Protein AF-A0A0T9R1Q0-F1 (afdb_monomer)

Sequence (148 aa):
MPENTKGKFGRLKDKLSFARKTSPVDIPIETVEEPALGSPVEPSVSRLSKYKPLLENIVINGLLNIAEDKLNDDIFVESVFSKAYELLPAPVRMVVKREWCLSYLQSRKTPLLVKLQLYRDERSRAEEPAALPDKEHIAQPILPPAIP

Mean predicted aligned error: 18.19 Å

Organism: NCBI:txid2890319

Solvent-accessible surface area (backbone atoms only — not comparable to full-atom values): 10128 Å² total; per-residue (Å²): 138,81,92,85,86,82,87,80,84,79,80,86,81,80,85,84,81,80,82,81,82,84,81,90,81,85,88,83,94,79,88,83,87,78,90,78,77,86,64,93,73,83,69,64,63,68,68,51,56,75,48,48,67,58,53,51,49,48,40,44,62,70,49,68,86,53,56,71,74,56,70,71,33,63,69,54,49,51,52,47,50,55,48,39,59,70,70,42,55,70,76,51,54,76,74,50,53,69,68,59,54,45,54,51,50,62,77,38,42,70,64,49,53,55,52,43,51,56,54,49,54,50,48,55,58,70,66,51,68,87,74,73,84,81,83,73,88,80,80,83,83,80,80,80,87,81,83,134

Foldseek 3Di:
DDDDDDDDPPDDDDDDDPPDDDDDDDDDDDDDDDPPPPDPDPDLVVVCVVCVVVLLVQLLVLCLPPDPVLLPVPVSSLVSLQVSLVPDDPVSCVSDPSVNSSVSCVVCSVVSVVVSVVVNVVVVVVPPDPPDPPDDDDDDPDDDDDDD

Secondary structure (DSSP, 8-state):
-----------------------------------------SSHHHHHHTTHHHHHHHHHHHHTTS-HHHHS-HHHHHHHHHHHHHTS-HHHHTTS-HHHHHHHHHHTHHHHHHHHHHHHHHHHHHSS-------------PPPPP--

pLDDT: mean 73.1, std 20.36, range [34.94, 94.62]

Nearest PDB structures (foldseek):
  2k0n-assembly1_A  TM=3.183E-01  e=3.913E+00  Saccharomyces cerevisiae

Structure (mmCIF, N/CA/C/O backbone):
data_AF-A0A0T9R1Q0-F1
#
_entry.id   AF-A0A0T9R1Q0-F1
#
loop_
_atom_site.group_PDB
_atom_site.id
_atom_site.type_symbol
_atom_site.label_atom_id
_atom_site.label_alt_id
_atom_site.label_comp_id
_atom_site.label_asym_id
_atom_site.label_entity_id
_atom_site.label_seq_id
_atom_site.pdbx_PDB_ins_code
_atom_site.Cartn_x
_atom_site.Cartn_y
_atom_site.Cartn_z
_atom_site.occupancy
_atom_site.B_iso_or_equiv
_atom_site.auth_seq_id
_atom_site.auth_comp_id
_atom_site.auth_asym_id
_atom_site.auth_atom_id
_atom_site.pdbx_PDB_model_num
ATOM 1 N N . MET A 1 1 ? 4.614 -45.138 -31.328 1.00 49.44 1 MET A N 1
ATOM 2 C CA . MET A 1 1 ? 5.963 -44.541 -31.464 1.00 49.44 1 MET A CA 1
ATOM 3 C C . MET A 1 1 ? 6.163 -44.165 -32.929 1.00 49.44 1 MET A C 1
ATOM 5 O O . MET A 1 1 ? 5.798 -45.025 -33.726 1.00 49.44 1 MET A O 1
ATOM 9 N N . PRO A 1 2 ? 6.707 -42.993 -33.334 1.00 54.16 2 PRO A N 1
ATOM 10 C CA . PRO A 1 2 ? 7.192 -41.812 -32.587 1.00 54.16 2 PRO A CA 1
ATOM 11 C C . PRO A 1 2 ? 6.463 -40.489 -32.986 1.00 54.16 2 PRO A C 1
ATOM 13 O O . PRO A 1 2 ? 5.858 -40.389 -34.046 1.00 54.16 2 PRO A O 1
ATOM 16 N N . GLU A 1 3 ? 6.245 -39.539 -32.074 1.00 53.38 3 GLU A N 1
ATOM 17 C CA . GLU A 1 3 ? 7.059 -38.323 -31.842 1.00 53.38 3 GLU A CA 1
ATOM 18 C C . GLU A 1 3 ? 7.369 -37.503 -33.110 1.00 53.38 3 GLU A C 1
ATOM 20 O O . GLU A 1 3 ? 8.267 -37.842 -33.877 1.00 53.38 3 GLU A O 1
ATOM 25 N N . ASN A 1 4 ? 6.669 -36.375 -33.303 1.00 55.38 4 ASN A N 1
ATOM 26 C CA . ASN A 1 4 ? 7.172 -35.295 -34.148 1.00 55.38 4 ASN A CA 1
ATOM 27 C C . ASN A 1 4 ? 7.230 -33.978 -33.367 1.00 55.38 4 ASN A C 1
ATOM 29 O O . ASN A 1 4 ? 6.318 -33.574 -32.649 1.00 55.38 4 ASN A O 1
ATOM 33 N N . THR A 1 5 ? 8.399 -33.371 -33.474 1.00 65.31 5 THR A N 1
ATOM 34 C CA . THR A 1 5 ? 8.883 -32.187 -32.792 1.00 65.31 5 THR A CA 1
ATOM 35 C C . THR A 1 5 ? 8.822 -31.019 -33.770 1.00 65.31 5 THR A C 1
ATOM 37 O O . THR A 1 5 ? 9.347 -31.116 -34.879 1.00 65.31 5 THR A O 1
ATOM 40 N N . LYS A 1 6 ? 8.259 -29.870 -33.374 1.00 54.75 6 LYS A N 1
ATOM 41 C CA . LYS A 1 6 ? 8.755 -28.579 -33.882 1.00 54.75 6 LYS A CA 1
ATOM 42 C C . LYS A 1 6 ? 8.277 -27.399 -33.049 1.00 54.75 6 LYS A C 1
ATOM 44 O O . LYS A 1 6 ? 7.172 -26.888 -33.201 1.00 54.75 6 LYS A O 1
ATOM 49 N N . GLY A 1 7 ? 9.178 -26.952 -32.180 1.00 54.59 7 GLY A N 1
ATOM 50 C CA . GLY A 1 7 ? 9.081 -25.674 -31.500 1.00 54.59 7 GLY A CA 1
ATOM 51 C C . GLY A 1 7 ? 9.047 -24.505 -32.484 1.00 54.59 7 GLY A C 1
ATOM 52 O O . GLY A 1 7 ? 9.669 -24.526 -33.548 1.00 54.59 7 GLY A O 1
ATOM 53 N N . LYS A 1 8 ? 8.333 -23.454 -32.089 1.00 62.84 8 LYS A N 1
ATOM 54 C CA . LYS A 1 8 ? 8.323 -22.167 -32.781 1.00 62.84 8 LYS A CA 1
ATOM 55 C C . LYS A 1 8 ? 8.434 -21.052 -31.744 1.00 62.84 8 LYS A C 1
ATOM 57 O O . LYS A 1 8 ? 7.519 -20.263 -31.546 1.00 62.84 8 LYS A O 1
ATOM 62 N N . PHE A 1 9 ? 9.580 -21.000 -31.064 1.00 60.91 9 PHE A N 1
ATOM 63 C CA . PHE A 1 9 ? 9.990 -19.808 -30.327 1.00 60.91 9 PHE A C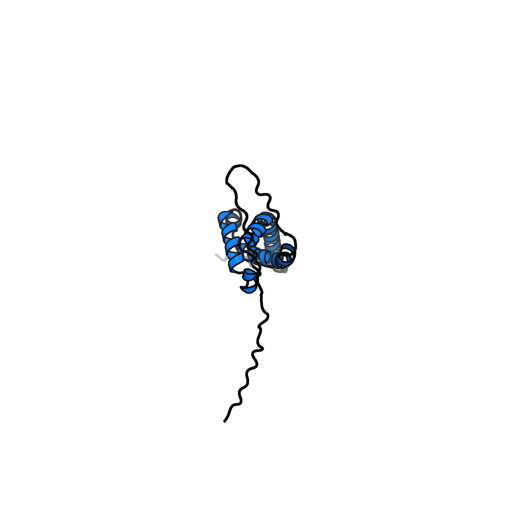A 1
ATOM 64 C C . PHE A 1 9 ? 10.354 -18.727 -31.347 1.00 60.91 9 PHE A C 1
ATOM 66 O O . PHE A 1 9 ? 11.449 -18.698 -31.911 1.00 60.91 9 PHE A O 1
ATOM 73 N N . GLY A 1 10 ? 9.376 -17.870 -31.634 1.00 51.31 10 GLY A N 1
ATOM 74 C CA . GLY A 1 10 ? 9.517 -16.679 -32.458 1.00 51.31 10 GLY A CA 1
ATOM 75 C C . GLY A 1 10 ? 10.444 -15.661 -31.798 1.00 51.31 10 GLY A C 1
ATOM 76 O O . GLY A 1 10 ? 10.001 -14.769 -31.094 1.00 51.31 10 GLY A O 1
ATOM 77 N N . ARG A 1 11 ? 11.746 -15.847 -32.015 1.00 59.16 11 ARG A N 1
ATOM 78 C CA . ARG A 1 11 ? 12.767 -14.842 -32.350 1.00 59.16 11 ARG A CA 1
ATOM 79 C C . ARG A 1 11 ? 12.380 -13.368 -32.081 1.00 59.16 11 ARG A C 1
ATOM 81 O O . ARG A 1 11 ? 12.176 -12.609 -33.023 1.00 59.16 11 ARG A O 1
ATOM 88 N N . LEU A 1 12 ? 12.369 -12.945 -30.816 1.00 62.06 12 LEU A N 1
ATOM 89 C CA . LEU A 1 12 ? 12.325 -11.528 -30.441 1.00 62.06 12 LEU A CA 1
ATOM 90 C C . LEU A 1 12 ? 13.754 -10.972 -30.484 1.00 62.06 12 LEU A C 1
ATOM 92 O O . LEU A 1 12 ? 14.572 -11.251 -29.611 1.00 62.06 12 LEU A O 1
ATOM 96 N N . LYS A 1 13 ? 14.084 -10.235 -31.540 1.00 62.91 13 LYS A N 1
ATOM 97 C CA . LYS A 1 13 ? 15.321 -9.455 -31.609 1.00 62.91 13 LYS A CA 1
ATOM 98 C C . LYS A 1 13 ? 15.070 -8.173 -32.373 1.00 62.91 13 LYS A C 1
ATOM 100 O O . LYS A 1 13 ? 15.446 -8.055 -33.534 1.00 62.91 13 LYS A O 1
ATOM 105 N N . ASP A 1 14 ? 14.469 -7.222 -31.675 1.00 57.94 14 ASP A N 1
ATOM 106 C CA . ASP A 1 14 ? 14.532 -5.831 -32.083 1.00 57.94 14 ASP A CA 1
ATOM 107 C C . ASP A 1 14 ? 15.510 -5.067 -31.197 1.00 57.94 14 ASP A C 1
ATOM 109 O O . ASP A 1 14 ? 15.592 -5.240 -29.980 1.00 57.94 14 ASP A O 1
ATOM 113 N N . LYS A 1 15 ? 16.366 -4.334 -31.897 1.00 61.03 15 LYS A N 1
ATOM 114 C CA . LYS A 1 15 ? 17.676 -3.853 -31.482 1.00 61.03 15 LYS A CA 1
ATOM 115 C C . LYS A 1 15 ? 17.481 -2.565 -30.682 1.00 61.03 15 LYS A C 1
ATOM 117 O O . LYS A 1 15 ? 17.084 -1.553 -31.246 1.00 61.03 15 LYS A O 1
ATOM 122 N N . LEU A 1 16 ? 17.785 -2.579 -29.385 1.00 58.44 16 LEU A N 1
ATOM 123 C CA . LEU A 1 16 ? 17.867 -1.352 -28.587 1.00 58.44 16 LEU A CA 1
ATOM 124 C C . LEU A 1 16 ? 19.244 -0.711 -28.784 1.00 58.44 16 LEU A C 1
ATOM 126 O O . LEU A 1 16 ? 20.240 -1.132 -28.199 1.00 58.44 16 LEU A O 1
ATOM 130 N N . SER A 1 17 ? 19.297 0.310 -29.633 1.00 51.00 17 SER A N 1
ATOM 131 C CA . SER A 1 17 ? 20.472 1.158 -29.821 1.00 51.00 17 SER A CA 1
ATOM 132 C C . SER A 1 17 ? 20.496 2.253 -28.751 1.00 51.00 17 SER A C 1
ATOM 134 O O . SER A 1 17 ? 19.892 3.308 -28.922 1.00 51.00 17 SER A O 1
ATOM 136 N N . PHE A 1 18 ? 21.203 2.023 -27.643 1.00 54.84 18 PHE A N 1
ATOM 137 C CA . PHE A 1 18 ? 21.529 3.087 -26.688 1.00 54.84 18 PHE A CA 1
ATOM 138 C C . PHE A 1 18 ? 22.712 3.903 -27.220 1.00 54.84 18 PHE A C 1
ATOM 140 O O . PHE A 1 18 ? 23.876 3.569 -27.003 1.00 54.84 18 PHE A O 1
ATOM 147 N N . ALA A 1 19 ? 22.408 4.978 -27.945 1.00 52.03 19 ALA A N 1
ATOM 148 C CA . ALA A 1 19 ? 23.395 5.967 -28.356 1.00 52.03 19 ALA A CA 1
ATOM 149 C C . ALA A 1 19 ? 23.849 6.788 -27.134 1.00 52.03 19 ALA A C 1
ATOM 151 O O . ALA A 1 19 ? 23.229 7.783 -26.761 1.00 52.03 19 ALA A O 1
ATOM 152 N N . ARG A 1 20 ? 24.945 6.357 -26.502 1.00 45.94 20 ARG A N 1
ATOM 153 C CA . ARG A 1 20 ? 25.711 7.138 -25.524 1.00 45.94 20 ARG A CA 1
ATOM 154 C C . ARG A 1 20 ? 26.434 8.258 -26.279 1.00 45.94 20 ARG A C 1
ATOM 156 O O . ARG A 1 20 ? 27.458 8.014 -26.908 1.00 45.94 20 ARG A O 1
ATOM 163 N N . LYS A 1 21 ? 25.895 9.478 -26.243 1.00 45.12 21 LYS A N 1
ATOM 164 C CA . LYS A 1 21 ? 26.619 10.676 -26.687 1.00 45.12 21 LYS A CA 1
ATOM 165 C C . LYS A 1 21 ? 27.518 11.146 -25.547 1.00 45.12 21 LYS A C 1
ATOM 167 O O . LYS A 1 21 ? 27.043 11.727 -24.580 1.00 45.12 21 LYS A O 1
ATOM 172 N N . THR A 1 22 ? 28.807 10.855 -25.656 1.00 47.56 22 THR A N 1
ATOM 173 C CA . THR A 1 22 ? 29.868 11.599 -24.973 1.00 47.56 22 THR A CA 1
ATOM 174 C C . THR A 1 22 ? 30.148 12.864 -25.779 1.00 47.56 22 THR A C 1
ATOM 176 O O . THR A 1 22 ? 30.383 12.765 -26.982 1.00 47.56 22 THR A O 1
ATOM 179 N N . SER A 1 23 ? 30.155 14.029 -25.136 1.00 41.75 23 SER A N 1
ATOM 180 C CA . SER A 1 23 ? 30.861 15.209 -25.641 1.00 41.75 23 SER A CA 1
ATOM 181 C C . SER A 1 23 ? 31.779 15.719 -24.529 1.00 41.75 23 SER A C 1
ATOM 183 O O . SER A 1 23 ? 31.324 15.778 -23.386 1.00 41.75 23 SER A O 1
ATOM 185 N N . PRO A 1 24 ? 33.045 16.044 -24.832 1.00 49.84 24 PRO A N 1
ATOM 186 C CA . PRO A 1 24 ? 34.008 16.555 -23.869 1.00 49.84 24 PRO A CA 1
ATOM 187 C C . PRO A 1 24 ? 33.899 18.082 -23.807 1.00 49.84 24 PRO A C 1
ATOM 189 O O . PRO A 1 24 ? 33.916 18.731 -24.850 1.00 49.84 24 PRO A O 1
ATOM 192 N N . VAL A 1 25 ? 33.803 18.661 -22.613 1.00 38.97 25 VAL A N 1
ATOM 193 C CA . VAL A 1 25 ? 34.137 20.073 -22.387 1.00 38.97 25 VAL A CA 1
ATOM 194 C C . VAL A 1 25 ? 34.853 20.167 -21.041 1.00 38.97 25 VAL A C 1
ATOM 196 O O . VAL A 1 25 ? 34.403 19.607 -20.044 1.00 38.97 25 VAL A O 1
ATOM 199 N N . ASP A 1 26 ? 36.017 20.795 -21.111 1.00 42.16 26 ASP A N 1
ATOM 200 C CA . ASP A 1 26 ? 36.990 21.106 -20.068 1.00 42.16 26 ASP A CA 1
ATOM 201 C C . ASP A 1 26 ? 36.503 22.258 -19.148 1.00 42.16 26 ASP A C 1
ATOM 203 O O . ASP A 1 26 ? 35.517 22.916 -19.472 1.00 42.16 26 ASP A O 1
ATOM 207 N N . ILE A 1 27 ? 37.272 22.536 -18.082 1.00 44.09 27 ILE A N 1
ATOM 208 C CA . ILE A 1 27 ? 37.321 23.721 -17.179 1.00 44.09 27 ILE A CA 1
ATOM 209 C C . ILE A 1 27 ? 36.342 23.829 -15.963 1.00 44.09 27 ILE A C 1
ATOM 211 O O . ILE A 1 27 ? 35.290 23.197 -15.958 1.00 44.09 27 ILE A O 1
ATOM 215 N N . PRO A 1 28 ? 36.731 24.510 -14.848 1.00 43.09 28 PRO A N 1
ATOM 216 C CA . PRO A 1 28 ? 37.072 23.893 -13.562 1.00 43.09 28 PRO A CA 1
ATOM 217 C C . PRO A 1 28 ? 36.135 24.283 -12.391 1.00 43.09 28 PRO A C 1
ATOM 219 O O . PRO A 1 28 ? 3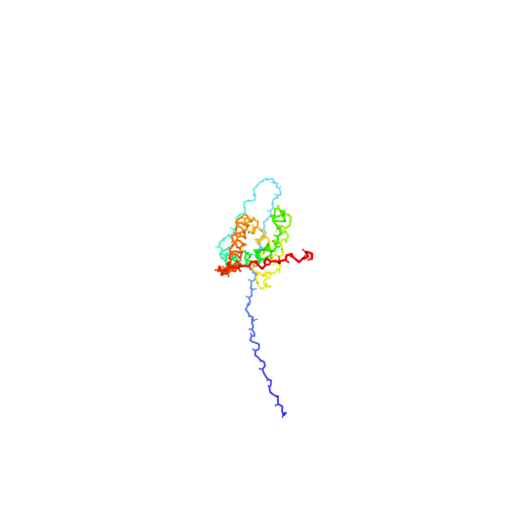5.244 25.115 -12.507 1.00 43.09 28 PRO A O 1
ATOM 222 N N . ILE A 1 29 ? 36.386 23.646 -11.246 1.00 46.19 29 ILE A N 1
ATOM 223 C CA . ILE A 1 29 ? 35.727 23.775 -9.936 1.00 46.19 29 ILE A CA 1
ATOM 224 C C . ILE A 1 29 ? 35.691 25.233 -9.437 1.00 46.19 29 ILE A C 1
ATOM 226 O O . ILE A 1 29 ? 36.758 25.795 -9.232 1.00 46.19 29 ILE A O 1
ATOM 230 N N . GLU A 1 30 ? 34.503 25.784 -9.150 1.00 40.56 30 GLU A N 1
ATOM 231 C CA . GLU A 1 30 ? 34.157 26.418 -7.858 1.00 40.56 30 GLU A CA 1
ATOM 232 C C . GLU A 1 30 ? 32.704 26.951 -7.823 1.00 40.56 30 GLU A C 1
ATOM 234 O O . GLU A 1 30 ? 32.278 27.699 -8.696 1.00 40.56 30 GLU A O 1
ATOM 239 N N . THR A 1 31 ? 32.008 26.619 -6.727 1.00 34.94 31 THR A N 1
ATOM 240 C CA . THR A 1 31 ? 31.091 27.517 -5.994 1.00 34.94 31 THR A CA 1
ATOM 241 C C . THR A 1 31 ? 29.617 27.648 -6.443 1.00 34.94 31 THR A C 1
ATOM 243 O O . THR A 1 31 ? 29.283 28.289 -7.430 1.00 34.94 31 THR A O 1
ATOM 246 N N . VAL A 1 32 ? 28.755 27.144 -5.539 1.00 40.44 32 VAL A N 1
ATOM 247 C CA . VAL A 1 32 ? 27.431 27.661 -5.112 1.00 40.44 32 VAL A CA 1
ATOM 248 C C . VAL A 1 32 ? 26.149 27.287 -5.885 1.00 40.44 32 VAL A C 1
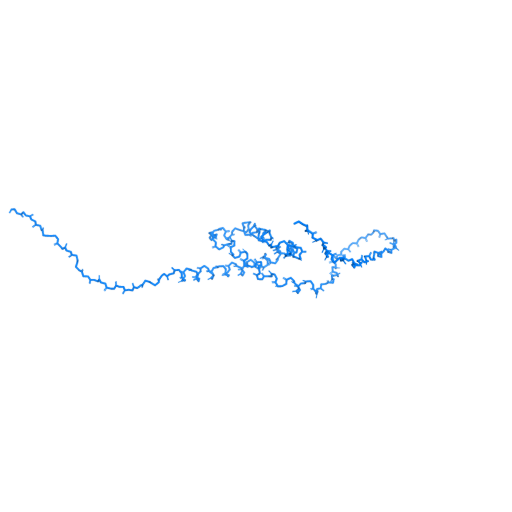ATOM 250 O O . VAL A 1 32 ? 25.928 27.662 -7.026 1.00 40.44 32 VAL A O 1
ATOM 253 N N . GLU A 1 33 ? 25.294 26.615 -5.100 1.00 47.28 33 GLU A N 1
ATOM 254 C CA . GLU A 1 33 ? 23.824 26.614 -5.024 1.00 47.28 33 GLU A CA 1
ATOM 255 C C . GLU A 1 33 ? 22.935 26.106 -6.173 1.00 47.28 33 GLU A C 1
ATOM 257 O O . GLU A 1 33 ? 23.141 26.332 -7.356 1.00 47.28 33 GLU A O 1
ATOM 262 N N . GLU A 1 34 ? 21.857 25.466 -5.698 1.00 42.44 34 GLU A N 1
ATOM 263 C CA . GLU A 1 34 ? 20.613 25.085 -6.370 1.00 42.44 34 GLU A CA 1
ATOM 264 C C . GLU A 1 34 ? 20.610 23.769 -7.179 1.00 42.44 34 GLU A C 1
ATOM 266 O O . GLU A 1 34 ? 21.051 23.714 -8.328 1.00 42.44 34 GLU A O 1
ATOM 271 N N . PRO A 1 35 ? 20.006 22.677 -6.657 1.00 40.69 35 PRO A N 1
ATOM 272 C CA . PRO A 1 35 ? 19.602 21.565 -7.500 1.00 40.69 35 PRO A CA 1
ATOM 273 C C . PRO A 1 35 ? 18.304 21.943 -8.226 1.00 40.69 35 PRO A C 1
ATOM 275 O O . PRO A 1 35 ? 17.217 21.473 -7.881 1.00 40.69 35 PRO A O 1
ATOM 278 N N . ALA A 1 36 ? 18.413 22.770 -9.265 1.00 44.75 36 ALA A N 1
ATOM 279 C CA . ALA A 1 36 ? 17.371 22.909 -10.271 1.00 44.75 36 ALA A CA 1
ATOM 280 C C . ALA A 1 36 ? 17.286 21.595 -11.065 1.00 44.75 36 ALA A C 1
ATOM 282 O O . ALA A 1 36 ? 17.894 21.413 -12.122 1.00 44.75 36 ALA A O 1
ATOM 283 N N . LEU A 1 37 ? 16.539 20.633 -10.519 1.00 44.50 37 LEU A N 1
ATOM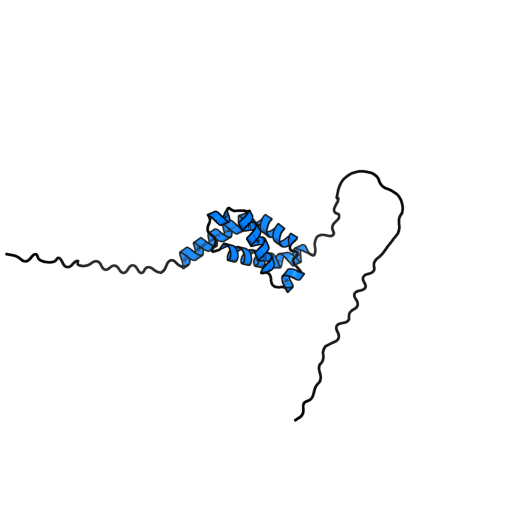 284 C CA . LEU A 1 37 ? 16.143 19.406 -11.199 1.00 44.50 37 LEU A CA 1
ATOM 285 C C . LEU A 1 37 ? 15.169 19.745 -12.334 1.00 44.50 37 LEU A C 1
ATOM 287 O O . LEU A 1 37 ? 13.955 19.573 -12.221 1.00 44.50 37 LEU A O 1
ATOM 291 N N . GLY A 1 38 ? 15.723 20.167 -13.469 1.00 43.25 38 GLY A N 1
ATOM 292 C CA . GLY A 1 38 ? 15.086 20.028 -14.771 1.00 43.25 38 GLY A CA 1
ATOM 293 C C . GLY A 1 38 ? 14.893 18.542 -15.065 1.00 43.25 38 GLY A C 1
ATOM 294 O O . GLY A 1 38 ? 15.745 17.891 -15.664 1.00 43.25 38 GLY A O 1
ATOM 295 N N . SER A 1 39 ? 13.790 17.979 -14.582 1.00 47.81 39 SER A N 1
ATOM 296 C CA . SER A 1 39 ? 13.402 16.600 -14.853 1.00 47.81 39 SER A CA 1
ATOM 297 C C . SER A 1 39 ? 12.351 16.580 -15.967 1.00 47.81 39 SER A C 1
ATOM 299 O O . SER A 1 39 ? 11.407 17.369 -15.933 1.00 47.81 39 SER A O 1
ATOM 301 N N . PRO A 1 40 ? 12.466 15.688 -16.968 1.00 44.78 40 PRO A N 1
ATOM 302 C CA . PRO A 1 40 ? 11.369 15.412 -17.882 1.00 44.78 40 PRO A CA 1
ATOM 303 C C . PRO A 1 40 ? 10.336 14.577 -17.111 1.00 44.78 40 PRO A C 1
ATOM 305 O O . PRO A 1 40 ? 10.347 13.345 -17.147 1.00 44.78 40 PRO A O 1
ATOM 308 N N . VAL A 1 41 ? 9.500 15.244 -16.319 1.00 53.97 41 VAL A N 1
ATOM 309 C CA . VAL A 1 41 ? 8.354 14.621 -15.644 1.00 53.97 41 VAL A CA 1
ATOM 310 C C . VAL A 1 41 ? 7.225 14.448 -16.680 1.00 53.97 41 VAL A C 1
ATOM 312 O O . VAL A 1 41 ? 7.295 14.986 -17.779 1.00 53.97 41 VAL A O 1
ATOM 315 N N . GLU A 1 42 ? 6.174 13.703 -16.350 1.00 53.41 42 GLU A N 1
ATOM 316 C CA . GLU A 1 42 ? 4.882 13.715 -17.068 1.00 53.41 42 GLU A CA 1
ATOM 317 C C . GLU A 1 42 ? 4.574 12.693 -18.193 1.00 53.41 42 GLU A C 1
ATOM 319 O O . GLU A 1 42 ? 3.606 12.888 -18.922 1.00 53.41 42 GLU A O 1
ATOM 324 N N . PRO A 1 43 ? 5.249 11.531 -18.323 1.00 51.78 43 PRO A N 1
ATOM 325 C CA . PRO A 1 43 ? 4.510 10.356 -18.843 1.00 51.78 43 PRO A CA 1
ATOM 326 C C . PRO A 1 43 ? 4.526 9.145 -17.903 1.00 51.78 43 PRO A C 1
ATOM 328 O O . PRO A 1 43 ? 3.683 8.249 -18.008 1.00 51.78 43 PRO A O 1
ATOM 331 N N . SER A 1 44 ? 5.461 9.111 -16.953 1.00 56.72 44 SER A N 1
ATOM 332 C CA . SER A 1 44 ? 5.642 7.985 -16.029 1.00 56.72 44 SER A CA 1
ATOM 333 C C . SER A 1 44 ? 4.618 8.001 -14.889 1.00 56.72 44 SER A C 1
ATOM 335 O O . SER A 1 44 ? 4.082 6.954 -14.532 1.00 56.72 44 SER A O 1
ATOM 337 N N . VAL A 1 45 ? 4.272 9.182 -14.365 1.00 57.78 45 VAL A N 1
ATOM 338 C CA . VAL A 1 45 ? 3.335 9.345 -13.234 1.00 57.78 45 VAL A CA 1
ATOM 339 C C . VAL A 1 45 ? 1.919 8.879 -13.596 1.00 57.78 45 VAL A C 1
ATOM 341 O O . VAL A 1 45 ? 1.240 8.226 -12.796 1.00 57.78 45 VAL A O 1
ATOM 344 N N . SER A 1 46 ? 1.493 9.126 -14.839 1.00 67.56 46 SER A N 1
ATOM 345 C CA . SER A 1 46 ? 0.190 8.679 -15.340 1.00 67.56 46 SER A CA 1
ATOM 346 C C . SER A 1 46 ? 0.091 7.146 -15.374 1.00 67.56 46 SER A C 1
ATOM 348 O O . SER A 1 46 ? -0.877 6.564 -14.882 1.00 67.56 46 SER A O 1
ATOM 350 N N . ARG A 1 47 ? 1.157 6.453 -15.809 1.00 79.00 47 ARG A N 1
ATOM 351 C CA . ARG A 1 47 ? 1.200 4.977 -15.824 1.00 79.00 47 ARG A CA 1
ATOM 352 C C . ARG A 1 47 ? 1.186 4.357 -14.432 1.00 79.00 47 ARG A C 1
ATOM 354 O O . ARG A 1 47 ? 0.708 3.234 -14.293 1.00 79.00 47 ARG A O 1
ATOM 361 N N . LEU A 1 48 ? 1.723 5.052 -13.431 1.00 85.06 48 LEU A N 1
ATOM 362 C CA . LEU A 1 48 ? 1.768 4.569 -12.050 1.00 85.06 48 LEU A CA 1
ATOM 363 C C . LEU A 1 48 ? 0.430 4.739 -11.327 1.00 85.06 48 LEU A C 1
ATOM 365 O O . LEU A 1 48 ? 0.118 3.974 -10.415 1.00 85.06 48 LEU A O 1
ATOM 369 N N . SER A 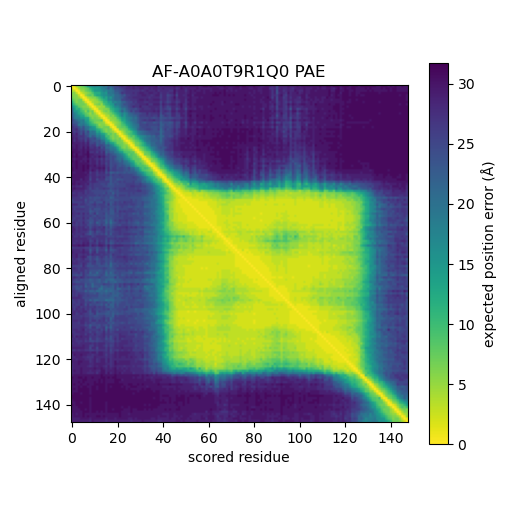1 49 ? -0.401 5.686 -11.769 1.00 86.94 49 SER A N 1
ATOM 370 C CA . SER A 1 49 ? -1.687 5.976 -11.127 1.00 86.94 49 SER A CA 1
ATOM 371 C C . SER A 1 49 ? -2.649 4.785 -11.123 1.00 86.94 49 SER A C 1
ATOM 373 O O . SER A 1 49 ? -3.417 4.639 -10.177 1.00 86.94 49 SER A O 1
ATOM 375 N N . LYS A 1 50 ? -2.541 3.869 -12.094 1.00 90.88 50 LYS A N 1
ATOM 376 C CA . LYS A 1 50 ? -3.335 2.628 -12.129 1.00 90.88 50 LYS A CA 1
ATOM 377 C C . LYS A 1 50 ? -3.008 1.640 -11.000 1.00 90.88 50 LYS A C 1
ATOM 379 O O . LYS A 1 50 ? -3.830 0.788 -10.688 1.00 90.88 50 LYS A O 1
ATOM 384 N N . TYR A 1 51 ? -1.824 1.740 -10.389 1.00 91.12 51 TYR A N 1
ATOM 385 C CA . TYR A 1 51 ? -1.403 0.854 -9.297 1.00 91.12 51 TYR A CA 1
ATOM 386 C C . TYR A 1 51 ? -1.749 1.405 -7.911 1.00 91.12 51 TYR A C 1
ATOM 388 O O . TYR A 1 51 ? -1.697 0.661 -6.937 1.00 91.12 51 TYR A O 1
ATOM 396 N N . LYS A 1 52 ? -2.146 2.679 -7.813 1.00 92.31 52 LYS A N 1
ATOM 397 C CA . LYS A 1 52 ? -2.603 3.303 -6.563 1.00 92.31 52 LYS A CA 1
ATOM 398 C C . LYS A 1 52 ? -3.683 2.486 -5.836 1.00 92.31 52 LYS A C 1
ATOM 400 O O . LYS A 1 52 ? -3.450 2.157 -4.677 1.00 92.31 52 LYS A O 1
ATOM 405 N N . PRO A 1 53 ? -4.808 2.090 -6.472 1.00 93.06 53 PRO A N 1
ATOM 406 C CA . PRO A 1 53 ? -5.842 1.315 -5.782 1.00 93.06 53 PRO A CA 1
ATOM 407 C C . PRO A 1 53 ? -5.337 -0.052 -5.300 1.00 93.06 53 PRO A C 1
ATOM 409 O O . PRO A 1 53 ? -5.743 -0.509 -4.237 1.00 93.06 53 PRO A O 1
ATOM 412 N N . LEU A 1 54 ? -4.420 -0.685 -6.042 1.00 93.88 54 LEU A N 1
ATOM 413 C CA . LEU A 1 54 ? -3.805 -1.952 -5.639 1.00 93.88 54 LEU A CA 1
ATOM 414 C C . LEU A 1 54 ? -2.950 -1.784 -4.375 1.00 93.88 54 LEU A C 1
ATOM 416 O O . LEU A 1 54 ? -3.084 -2.577 -3.447 1.00 93.88 54 LEU A O 1
ATOM 420 N N . LEU A 1 55 ? -2.098 -0.753 -4.332 1.00 93.50 55 LEU A N 1
ATOM 421 C CA . LEU A 1 55 ? -1.286 -0.423 -3.155 1.00 93.50 55 LEU A CA 1
ATOM 422 C C . LEU A 1 55 ? -2.172 -0.166 -1.935 1.00 93.50 55 LEU A C 1
ATOM 424 O O . LEU A 1 55 ? -1.939 -0.742 -0.876 1.00 93.50 55 LEU A O 1
ATOM 428 N N . GLU A 1 56 ? -3.201 0.670 -2.097 1.00 93.50 56 GLU A N 1
ATOM 429 C CA . GLU A 1 56 ? -4.137 0.985 -1.017 1.00 93.50 56 GLU A CA 1
ATOM 430 C C . GLU A 1 56 ? -4.836 -0.277 -0.501 1.00 93.50 56 GLU A C 1
ATOM 432 O O . GLU A 1 56 ? -4.910 -0.473 0.705 1.00 93.50 56 GLU A O 1
ATOM 437 N N . ASN A 1 57 ? -5.290 -1.165 -1.389 1.00 93.81 57 ASN A N 1
ATOM 438 C CA . ASN A 1 57 ? -5.951 -2.410 -0.998 1.00 93.81 57 ASN A CA 1
ATOM 439 C C . ASN A 1 57 ? -5.027 -3.342 -0.198 1.00 93.81 57 ASN A C 1
ATOM 441 O O . ASN A 1 57 ? -5.434 -3.881 0.826 1.00 93.81 57 ASN A O 1
ATOM 445 N N . ILE A 1 58 ? -3.775 -3.518 -0.633 1.00 94.19 58 ILE A N 1
ATOM 446 C CA . ILE A 1 58 ? -2.799 -4.353 0.086 1.00 94.19 58 ILE A CA 1
ATOM 447 C C . ILE A 1 58 ? -2.551 -3.795 1.490 1.00 94.19 58 ILE A C 1
ATOM 449 O O . ILE A 1 58 ? -2.544 -4.551 2.459 1.00 94.19 58 ILE A O 1
ATOM 453 N N . VAL A 1 59 ? -2.382 -2.476 1.606 1.00 94.56 59 VAL A N 1
ATOM 454 C CA . VAL A 1 59 ? -2.156 -1.813 2.894 1.00 94.56 59 VAL A CA 1
ATOM 455 C C . VAL A 1 59 ? -3.378 -1.921 3.801 1.00 94.56 59 VAL A C 1
ATOM 457 O O . VAL A 1 59 ? -3.230 -2.314 4.953 1.00 94.56 59 VAL A O 1
ATOM 460 N N . ILE A 1 60 ? -4.580 -1.628 3.294 1.00 93.56 60 ILE A N 1
ATOM 461 C CA . ILE A 1 60 ? -5.824 -1.736 4.072 1.00 93.56 60 ILE A CA 1
ATOM 462 C C . ILE A 1 60 ? -5.991 -3.162 4.591 1.00 93.56 60 ILE A C 1
ATOM 464 O O . ILE A 1 60 ? -6.233 -3.338 5.777 1.00 93.56 60 ILE A O 1
ATOM 468 N N . ASN A 1 61 ? -5.778 -4.177 3.750 1.00 92.50 61 ASN A N 1
ATOM 469 C CA . ASN A 1 61 ? -5.880 -5.578 4.161 1.00 92.50 61 ASN A CA 1
ATOM 470 C C . ASN A 1 61 ? -4.824 -5.962 5.206 1.00 92.50 61 ASN A C 1
ATOM 472 O O . ASN A 1 61 ? -5.134 -6.690 6.146 1.00 92.50 61 ASN A O 1
ATOM 476 N N . GLY A 1 62 ? -3.594 -5.456 5.072 1.00 91.19 62 GLY A N 1
ATOM 477 C CA . GLY A 1 62 ? -2.529 -5.675 6.053 1.00 91.19 62 GLY A CA 1
ATOM 478 C C . GLY A 1 62 ? -2.803 -5.007 7.403 1.00 91.19 62 GLY A C 1
ATOM 479 O O . GLY A 1 62 ? -2.424 -5.542 8.440 1.00 91.19 62 GLY A O 1
ATOM 480 N N . LEU A 1 63 ? -3.493 -3.866 7.396 1.00 92.56 63 LEU A N 1
ATOM 481 C CA . LEU A 1 63 ? -3.851 -3.119 8.600 1.00 92.56 63 LEU A CA 1
ATOM 482 C C . LEU A 1 63 ? -5.216 -3.529 9.180 1.00 92.56 63 LEU A C 1
ATOM 484 O O . LEU A 1 63 ? -5.497 -3.237 10.340 1.00 92.56 63 LEU A O 1
ATOM 488 N N . LEU A 1 64 ? -6.060 -4.232 8.420 1.00 90.94 64 LEU A N 1
ATOM 489 C CA . LEU A 1 64 ? -7.454 -4.513 8.776 1.00 90.94 64 LEU A CA 1
ATOM 490 C C . LEU A 1 64 ? -7.589 -5.192 10.141 1.00 90.94 64 LEU A C 1
ATOM 492 O O . LEU A 1 64 ? -8.470 -4.823 10.913 1.00 90.94 64 LEU A O 1
ATOM 496 N N . ASN A 1 65 ? -6.679 -6.113 10.463 1.00 89.38 65 ASN A N 1
ATOM 497 C CA . ASN A 1 65 ? -6.699 -6.910 11.693 1.00 89.38 65 ASN A CA 1
ATOM 498 C C . ASN A 1 65 ? -5.788 -6.370 12.812 1.00 89.38 65 ASN A C 1
ATOM 500 O O . ASN A 1 65 ? -5.563 -7.050 13.810 1.00 89.38 65 ASN A O 1
ATOM 504 N N . ILE A 1 66 ? -5.222 -5.177 12.632 1.00 92.25 66 ILE A N 1
ATOM 505 C CA . ILE A 1 66 ? -4.261 -4.576 13.560 1.00 92.25 66 ILE A CA 1
ATOM 506 C C . ILE A 1 66 ? -4.983 -3.783 14.653 1.00 92.25 66 ILE A C 1
ATOM 508 O O . ILE A 1 66 ? -5.878 -2.996 14.366 1.00 92.25 66 ILE A O 1
ATOM 512 N N . ALA A 1 67 ? -4.587 -3.934 15.914 1.00 86.81 67 ALA A N 1
ATOM 513 C CA . ALA A 1 67 ? -5.165 -3.138 16.999 1.00 86.81 67 ALA A CA 1
ATOM 514 C C . ALA A 1 67 ? -4.934 -1.625 16.795 1.00 86.81 67 ALA A C 1
ATOM 516 O O . ALA A 1 67 ? -3.922 -1.213 16.232 1.00 86.81 67 ALA A O 1
ATOM 517 N N . GLU A 1 68 ? -5.851 -0.790 17.281 1.00 87.25 68 GLU A N 1
ATOM 518 C CA . GLU A 1 68 ? -5.800 0.667 17.087 1.00 87.25 68 GLU A CA 1
ATOM 519 C C . GLU A 1 68 ? -4.555 1.329 17.710 1.00 87.25 68 GLU A C 1
ATOM 521 O O . GLU A 1 68 ? -3.986 2.245 17.118 1.00 87.25 68 GLU A O 1
ATOM 526 N N . ASP A 1 69 ? -4.051 0.801 18.831 1.00 89.00 69 ASP A N 1
ATOM 527 C CA . ASP A 1 69 ? -2.764 1.204 19.428 1.00 89.00 69 ASP A CA 1
ATOM 528 C C . ASP A 1 69 ? -1.608 1.105 18.418 1.00 89.00 69 ASP A C 1
ATOM 530 O O . ASP A 1 69 ? -0.865 2.059 18.197 1.00 89.00 69 ASP A O 1
ATOM 534 N N . LYS A 1 70 ? -1.520 -0.024 17.707 1.00 90.38 70 LYS A N 1
ATOM 535 C CA . LYS A 1 70 ? -0.474 -0.276 16.704 1.00 90.38 70 LYS A CA 1
ATOM 536 C C . LYS A 1 70 ? -0.660 0.530 15.429 1.00 90.38 70 LYS A C 1
ATOM 538 O O . LYS A 1 70 ? 0.288 0.707 14.675 1.00 90.38 70 LYS A O 1
ATOM 543 N N . LEU A 1 71 ? -1.867 1.027 15.189 1.00 89.38 71 LEU A N 1
ATOM 544 C CA . LEU A 1 71 ? -2.163 1.893 14.057 1.00 89.38 71 LEU A CA 1
ATOM 545 C C . LEU A 1 71 ? -1.667 3.334 14.282 1.00 89.38 71 LEU A C 1
ATOM 547 O O . LEU A 1 71 ? -1.458 4.058 13.310 1.00 89.38 71 LEU A O 1
ATOM 551 N N . ASN A 1 72 ? -1.455 3.726 15.544 1.00 88.88 72 ASN A N 1
ATOM 552 C CA . ASN A 1 72 ? -0.829 4.995 15.927 1.00 88.88 72 ASN A CA 1
ATOM 553 C C . ASN A 1 72 ? 0.707 4.927 15.957 1.00 88.88 72 ASN A C 1
ATOM 555 O O . ASN A 1 72 ? 1.361 5.965 16.005 1.00 88.88 72 ASN A O 1
ATOM 559 N N . ASP A 1 73 ? 1.288 3.728 15.907 1.00 93.69 73 ASP A N 1
ATOM 560 C CA . ASP A 1 73 ? 2.734 3.531 15.840 1.00 93.69 73 ASP A CA 1
ATOM 561 C C . ASP A 1 73 ? 3.229 3.729 14.398 1.00 93.69 73 ASP A C 1
ATOM 563 O O . ASP A 1 73 ? 3.066 2.866 13.529 1.00 93.69 73 ASP A O 1
ATOM 567 N N . ASP A 1 74 ? 3.844 4.883 14.135 1.00 90.19 74 ASP A N 1
ATOM 568 C CA . ASP A 1 74 ? 4.370 5.230 12.814 1.00 90.19 74 ASP A CA 1
ATOM 569 C C . ASP A 1 74 ? 5.412 4.222 12.306 1.00 90.19 74 ASP A C 1
ATOM 571 O O . ASP A 1 74 ? 5.417 3.906 11.116 1.00 90.19 74 ASP A O 1
ATOM 575 N N . ILE A 1 75 ? 6.239 3.648 13.188 1.00 92.81 75 ILE A N 1
ATOM 576 C CA . ILE A 1 75 ? 7.258 2.660 12.802 1.00 92.81 75 ILE A CA 1
ATOM 577 C C . ILE A 1 75 ? 6.586 1.376 12.323 1.00 92.81 75 ILE A C 1
ATOM 579 O O . ILE A 1 75 ? 6.973 0.791 11.305 1.00 92.81 75 ILE A O 1
ATOM 583 N N . PHE A 1 76 ? 5.541 0.945 13.031 1.00 93.31 76 PHE A N 1
ATOM 584 C CA . PHE A 1 76 ? 4.749 -0.202 12.615 1.00 93.31 76 PHE A CA 1
ATOM 585 C C . PHE A 1 76 ? 4.075 0.058 11.263 1.00 93.31 76 PHE A C 1
ATOM 587 O O . PHE A 1 76 ? 4.191 -0.760 10.347 1.00 93.31 76 PHE A O 1
ATOM 594 N N . VAL A 1 77 ? 3.421 1.208 11.096 1.00 92.06 77 VAL A N 1
ATOM 595 C CA . VAL A 1 77 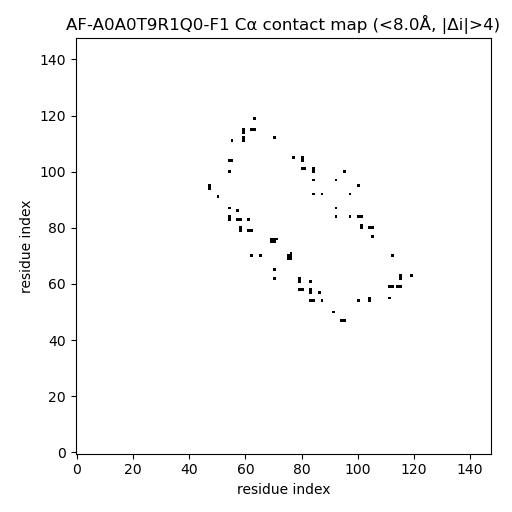? 2.737 1.563 9.845 1.00 92.06 77 VAL A CA 1
ATOM 596 C C . VAL A 1 77 ? 3.720 1.640 8.668 1.00 92.06 77 VAL A C 1
ATOM 598 O O . VAL A 1 77 ? 3.444 1.092 7.597 1.00 92.06 77 VAL A O 1
ATOM 601 N N . GLU A 1 78 ? 4.906 2.221 8.858 1.00 92.88 78 GLU A N 1
ATOM 602 C CA . GLU A 1 78 ? 5.966 2.246 7.843 1.00 92.88 78 GLU A CA 1
ATOM 603 C C . GLU A 1 78 ? 6.483 0.844 7.488 1.00 92.88 78 GLU A C 1
ATOM 605 O O . GLU A 1 78 ? 6.754 0.549 6.315 1.00 92.88 78 GLU A O 1
ATOM 610 N N . SER A 1 79 ? 6.566 -0.058 8.471 1.00 93.69 79 SER A N 1
ATOM 611 C CA . SER A 1 79 ? 6.921 -1.459 8.227 1.00 93.69 79 SER A CA 1
ATOM 612 C C . SER A 1 79 ? 5.878 -2.157 7.345 1.00 93.69 79 SER A C 1
ATOM 614 O O . SER A 1 79 ? 6.235 -2.881 6.410 1.00 93.69 79 SER A O 1
ATOM 616 N N . VAL A 1 80 ? 4.590 -1.862 7.554 1.00 93.94 80 VAL A N 1
ATOM 617 C CA . VAL A 1 80 ? 3.494 -2.381 6.727 1.00 93.94 80 VAL A CA 1
ATOM 618 C C . VAL A 1 80 ? 3.556 -1.802 5.317 1.00 93.94 80 VAL A C 1
ATOM 620 O O . VAL A 1 80 ? 3.357 -2.540 4.356 1.00 93.94 80 VAL A O 1
ATOM 623 N N . PHE A 1 81 ? 3.904 -0.524 5.148 1.00 94.62 81 PHE A N 1
ATOM 624 C CA . PHE A 1 81 ? 4.100 0.068 3.818 1.00 94.62 81 PHE A CA 1
ATOM 625 C C . PHE A 1 81 ? 5.266 -0.577 3.067 1.00 94.62 81 PHE A C 1
ATOM 627 O O . PHE A 1 81 ? 5.154 -0.875 1.874 1.00 94.62 81 PHE A O 1
ATOM 634 N N . SER A 1 82 ? 6.365 -0.862 3.769 1.00 94.38 82 SER A N 1
ATOM 635 C CA . SER A 1 82 ? 7.484 -1.626 3.211 1.00 94.38 82 SER A CA 1
ATOM 636 C C . SER A 1 82 ? 7.052 -3.027 2.797 1.00 94.38 82 SER A C 1
ATOM 638 O O . SER A 1 82 ? 7.358 -3.460 1.683 1.00 94.38 82 SER A O 1
ATOM 640 N N . LYS A 1 83 ? 6.268 -3.707 3.639 1.00 94.50 83 LYS A N 1
ATOM 641 C CA . LYS A 1 83 ? 5.776 -5.047 3.330 1.00 94.50 83 LYS A CA 1
ATOM 642 C C . LYS A 1 83 ? 4.776 -5.054 2.180 1.00 94.50 83 LYS A C 1
ATOM 644 O O . LYS A 1 83 ? 4.807 -5.958 1.349 1.00 94.50 83 LYS A O 1
ATOM 649 N N . ALA A 1 84 ? 3.938 -4.028 2.077 1.00 93.62 84 ALA A N 1
ATOM 650 C CA . ALA A 1 84 ? 2.983 -3.882 0.990 1.00 93.62 84 ALA A CA 1
ATOM 651 C C . ALA A 1 84 ? 3.683 -3.835 -0.373 1.00 93.62 84 ALA A C 1
ATOM 653 O O . ALA A 1 84 ? 3.208 -4.465 -1.315 1.00 93.62 84 ALA A O 1
ATOM 654 N N . TYR A 1 85 ? 4.846 -3.176 -0.467 1.00 93.94 85 TYR A N 1
ATOM 655 C CA . TYR A 1 85 ? 5.668 -3.215 -1.676 1.00 93.94 85 TYR A CA 1
ATOM 656 C C . TYR A 1 85 ? 6.151 -4.635 -2.002 1.00 93.94 85 TYR A C 1
ATOM 658 O O . TYR A 1 85 ? 6.090 -5.050 -3.157 1.00 93.94 85 TYR A O 1
ATOM 666 N N . GLU A 1 86 ? 6.603 -5.404 -1.009 1.00 94.00 86 GLU A N 1
ATOM 667 C CA . GLU A 1 86 ? 7.052 -6.790 -1.212 1.00 94.00 86 GLU A CA 1
ATOM 668 C C . GLU A 1 86 ? 5.933 -7.720 -1.694 1.00 94.00 86 GLU A C 1
ATOM 670 O O . GLU A 1 86 ? 6.186 -8.619 -2.499 1.00 94.00 86 GLU A O 1
ATOM 675 N N . LEU A 1 87 ? 4.703 -7.484 -1.230 1.00 94.44 87 LEU A N 1
ATOM 676 C CA . LEU A 1 87 ? 3.508 -8.237 -1.617 1.00 94.44 87 LEU A CA 1
ATOM 677 C C . LEU A 1 87 ? 3.015 -7.906 -3.032 1.00 94.44 87 LEU A C 1
ATOM 679 O O . LEU A 1 87 ? 2.160 -8.615 -3.564 1.00 94.44 87 LEU A O 1
ATOM 683 N N . LEU A 1 88 ? 3.547 -6.859 -3.670 1.00 92.94 88 LEU A N 1
ATOM 684 C CA . LEU A 1 88 ? 3.191 -6.552 -5.049 1.00 92.94 88 LEU A CA 1
ATOM 685 C C . LEU A 1 88 ? 3.646 -7.679 -5.992 1.00 92.94 88 LEU A C 1
ATOM 687 O O . LEU A 1 88 ? 4.782 -8.173 -5.883 1.00 92.94 88 LEU A O 1
ATOM 691 N N . PRO A 1 89 ? 2.814 -8.030 -6.994 1.00 93.12 89 PRO A N 1
ATOM 692 C CA . PRO A 1 89 ? 3.203 -8.967 -8.036 1.00 93.12 89 PRO A CA 1
ATOM 693 C C . PRO A 1 89 ? 4.530 -8.553 -8.676 1.00 93.12 89 PRO A C 1
ATOM 695 O O . PRO A 1 89 ? 4.758 -7.367 -8.931 1.00 93.12 89 PRO A O 1
ATOM 698 N N . ALA A 1 90 ? 5.394 -9.525 -8.981 1.00 92.88 90 ALA A N 1
ATOM 699 C CA . ALA A 1 90 ? 6.714 -9.258 -9.556 1.00 92.88 90 ALA A CA 1
ATOM 700 C C . ALA A 1 90 ? 6.679 -8.309 -10.779 1.00 92.88 90 ALA A C 1
ATOM 702 O O . ALA A 1 90 ? 7.475 -7.370 -10.800 1.00 92.88 90 ALA A O 1
ATOM 703 N N . PRO A 1 91 ? 5.724 -8.428 -11.730 1.00 90.50 91 PRO A N 1
ATOM 704 C CA . PRO A 1 91 ? 5.629 -7.487 -12.850 1.00 90.50 91 PRO A CA 1
ATOM 705 C C . PRO A 1 91 ? 5.360 -6.041 -12.418 1.00 90.50 91 PRO A C 1
ATOM 707 O O . PRO A 1 91 ? 5.839 -5.104 -13.050 1.00 90.50 91 PRO A O 1
ATOM 710 N N . VAL A 1 92 ? 4.609 -5.841 -11.331 1.00 91.62 92 VAL A N 1
ATOM 711 C CA . VAL A 1 92 ? 4.313 -4.505 -10.798 1.00 91.62 92 VAL A CA 1
ATOM 712 C C . VAL A 1 92 ? 5.564 -3.906 -10.165 1.00 91.62 92 VAL A C 1
ATOM 714 O O . VAL A 1 92 ? 5.869 -2.751 -10.443 1.00 91.62 92 VAL A O 1
ATOM 717 N N . ARG A 1 93 ? 6.341 -4.689 -9.407 1.00 92.25 93 ARG A N 1
ATOM 718 C CA . ARG A 1 93 ? 7.621 -4.242 -8.821 1.00 92.25 93 ARG A CA 1
ATOM 719 C C . ARG A 1 93 ? 8.683 -3.873 -9.859 1.00 92.25 93 ARG A C 1
ATOM 721 O O . ARG A 1 93 ? 9.572 -3.086 -9.567 1.00 92.25 93 ARG A O 1
ATOM 728 N N . MET A 1 94 ? 8.590 -4.399 -11.079 1.00 89.19 94 MET A N 1
ATOM 729 C CA . MET A 1 94 ? 9.469 -3.974 -12.177 1.00 89.19 94 MET A CA 1
ATOM 730 C C . MET A 1 94 ? 9.129 -2.575 -12.712 1.00 89.19 94 MET A C 1
ATOM 732 O O . MET A 1 94 ? 9.976 -1.930 -13.323 1.00 89.19 94 MET A O 1
ATOM 736 N N . VAL A 1 95 ? 7.893 -2.110 -12.510 1.00 90.06 95 VAL A N 1
ATOM 737 C CA . VAL A 1 95 ? 7.396 -0.825 -13.030 1.00 90.06 95 VAL A CA 1
ATOM 738 C C . VAL A 1 95 ? 7.324 0.235 -11.932 1.00 90.06 95 VAL A C 1
ATOM 740 O O . VAL A 1 95 ? 7.635 1.401 -12.171 1.00 90.06 95 VAL A O 1
ATOM 743 N N . VAL A 1 96 ? 6.893 -0.158 -10.736 1.00 89.88 96 VAL A N 1
ATOM 744 C CA . VAL A 1 96 ? 6.737 0.708 -9.570 1.00 89.88 96 VAL A CA 1
ATOM 745 C C . VAL A 1 96 ? 8.017 0.649 -8.752 1.00 89.88 96 VAL A C 1
ATOM 747 O O . VAL A 1 96 ? 8.355 -0.398 -8.212 1.00 89.88 96 VAL A O 1
ATOM 750 N N . LYS A 1 97 ? 8.719 1.777 -8.638 1.00 91.62 97 LYS A N 1
ATOM 751 C CA . LYS A 1 97 ? 9.895 1.883 -7.767 1.00 91.62 97 LYS A CA 1
ATOM 752 C C . LYS A 1 97 ? 9.489 1.843 -6.295 1.00 91.62 97 LYS A C 1
ATOM 754 O O . LYS A 1 97 ? 8.429 2.364 -5.931 1.00 91.62 97 LYS A O 1
ATOM 759 N N . ARG A 1 98 ? 10.355 1.280 -5.449 1.00 92.56 98 ARG A N 1
ATOM 760 C CA . ARG A 1 98 ? 10.123 1.188 -4.001 1.00 92.56 98 ARG A CA 1
ATOM 761 C C . ARG A 1 98 ? 9.944 2.569 -3.380 1.00 92.56 98 ARG A C 1
ATOM 763 O O . ARG A 1 98 ? 9.007 2.773 -2.619 1.00 92.56 98 ARG A O 1
ATOM 770 N N . GLU A 1 99 ? 10.790 3.519 -3.759 1.00 91.88 99 GLU A N 1
ATOM 771 C CA . GLU A 1 99 ? 10.796 4.880 -3.218 1.00 91.88 99 GLU A CA 1
ATOM 772 C C . GLU A 1 99 ? 9.468 5.576 -3.526 1.00 91.88 99 GLU A C 1
ATOM 774 O O . GLU A 1 99 ? 8.830 6.121 -2.634 1.00 91.88 99 GLU A O 1
ATOM 779 N N . TRP A 1 100 ? 8.983 5.457 -4.768 1.00 92.75 100 TRP A N 1
ATOM 780 C CA . TRP A 1 100 ? 7.688 6.017 -5.162 1.00 92.75 100 TRP A CA 1
ATOM 781 C C . TRP A 1 100 ? 6.525 5.387 -4.389 1.00 92.75 100 TRP A C 1
ATOM 783 O O . TRP A 1 100 ? 5.623 6.099 -3.957 1.00 92.75 100 TRP A O 1
ATOM 793 N N . CYS A 1 101 ? 6.543 4.062 -4.206 1.00 92.62 101 CYS A N 1
ATOM 794 C CA . CYS A 1 101 ? 5.521 3.344 -3.444 1.00 92.62 101 CYS A CA 1
ATOM 795 C C . CYS A 1 101 ? 5.453 3.851 -2.000 1.00 92.62 101 CYS A C 1
ATOM 797 O O . CYS A 1 101 ? 4.374 4.190 -1.518 1.00 92.62 101 CYS A O 1
ATOM 799 N N . LEU A 1 102 ? 6.604 3.932 -1.331 1.00 93.25 102 LEU A N 1
ATOM 800 C CA . LEU A 1 102 ? 6.692 4.392 0.052 1.00 93.25 102 LEU A CA 1
ATOM 801 C C . LEU A 1 102 ? 6.282 5.859 0.179 1.00 93.25 102 LEU A C 1
ATOM 803 O O . LEU A 1 102 ? 5.407 6.161 0.984 1.00 93.25 102 LEU A O 1
ATOM 807 N N . SER A 1 103 ? 6.811 6.750 -0.667 1.00 93.38 103 SER A N 1
ATOM 808 C CA . SER A 1 103 ? 6.425 8.165 -0.655 1.00 93.38 103 SER A CA 1
ATOM 809 C C . SER A 1 103 ? 4.928 8.356 -0.920 1.00 93.38 103 SER A C 1
ATOM 811 O O . SER A 1 103 ? 4.290 9.181 -0.265 1.00 93.38 103 SER A O 1
ATOM 813 N N . TYR A 1 104 ? 4.336 7.578 -1.836 1.00 93.69 104 TYR A N 1
ATOM 814 C CA . TYR A 1 104 ? 2.896 7.622 -2.104 1.00 93.69 104 TYR A CA 1
ATOM 815 C C . TYR A 1 104 ? 2.075 7.203 -0.879 1.00 93.69 104 TYR A C 1
ATOM 817 O O . TYR A 1 104 ? 1.145 7.912 -0.494 1.00 93.69 104 TYR A O 1
ATOM 825 N N . LEU A 1 105 ? 2.419 6.068 -0.262 1.00 93.69 105 LEU A N 1
ATOM 826 C CA . LEU A 1 105 ? 1.704 5.538 0.900 1.00 93.69 105 LEU A CA 1
ATOM 827 C C . LEU A 1 105 ? 1.842 6.450 2.119 1.00 93.69 105 LEU A C 1
ATOM 829 O O . LEU A 1 105 ? 0.844 6.728 2.776 1.00 93.69 105 LEU A O 1
ATOM 833 N N . GLN A 1 106 ? 3.034 6.992 2.364 1.00 92.81 106 GLN A N 1
ATOM 834 C CA . GLN A 1 106 ? 3.280 7.944 3.445 1.00 92.81 106 GLN A CA 1
ATOM 835 C C . GLN A 1 106 ? 2.457 9.227 3.254 1.00 92.81 106 GLN A C 1
ATOM 837 O O . GLN A 1 106 ? 1.757 9.649 4.172 1.00 92.81 106 GLN A O 1
ATOM 842 N N . SER A 1 107 ? 2.410 9.769 2.029 1.00 93.31 107 SER A N 1
ATOM 843 C CA . SER A 1 107 ? 1.559 10.927 1.691 1.00 93.31 107 SER A CA 1
ATOM 844 C C . SER A 1 107 ? 0.059 10.650 1.873 1.00 93.31 107 SER A C 1
ATOM 846 O O . SER A 1 107 ? -0.739 11.572 2.033 1.00 93.31 107 SER A O 1
ATOM 848 N N . ARG A 1 108 ? -0.351 9.378 1.814 1.00 91.75 108 ARG A N 1
ATOM 849 C CA . ARG A 1 108 ? -1.748 8.930 1.909 1.00 91.75 108 ARG A CA 1
ATOM 850 C C . ARG A 1 108 ? -2.053 8.226 3.231 1.00 91.75 108 ARG A C 1
ATOM 852 O O . ARG A 1 108 ? -3.141 7.673 3.362 1.00 91.75 108 ARG A O 1
ATOM 859 N N . LYS A 1 109 ? -1.153 8.270 4.218 1.00 91.12 109 LYS A N 1
ATOM 860 C CA . LYS A 1 109 ? -1.318 7.568 5.498 1.00 91.12 109 LYS A CA 1
ATOM 861 C C . LYS A 1 109 ? -2.633 7.947 6.177 1.00 91.12 109 LYS A C 1
ATOM 863 O O . LYS A 1 109 ? -3.458 7.083 6.443 1.00 91.12 109 LYS A O 1
ATOM 868 N N . THR A 1 110 ? -2.869 9.239 6.383 1.00 90.19 110 THR A N 1
ATOM 869 C CA . THR A 1 110 ? -4.078 9.742 7.052 1.00 90.19 110 THR A CA 1
ATOM 870 C C . THR A 1 110 ? -5.375 9.293 6.366 1.00 90.19 110 THR A C 1
ATOM 872 O O . THR A 1 110 ? -6.206 8.680 7.037 1.00 90.19 110 THR A O 1
ATOM 875 N N . PRO A 1 111 ? -5.574 9.501 5.046 1.00 92.12 111 PRO A N 1
ATOM 876 C CA . PRO A 1 111 ? -6.790 9.023 4.388 1.00 92.12 111 PRO A CA 1
ATOM 877 C C . PRO A 1 111 ? -6.902 7.491 4.346 1.00 92.12 111 PRO A C 1
ATOM 879 O O . PRO A 1 111 ? -8.018 6.976 4.341 1.00 92.12 111 PRO A O 1
ATOM 882 N N . LEU A 1 112 ? -5.786 6.751 4.347 1.00 91.88 112 LEU A N 1
ATOM 883 C CA . LEU A 1 112 ? -5.798 5.287 4.443 1.00 91.88 112 LEU A CA 1
ATOM 884 C C . LEU A 1 112 ? -6.345 4.803 5.787 1.00 91.88 112 LEU A C 1
ATOM 886 O O . LEU A 1 112 ? -7.161 3.884 5.803 1.00 91.88 112 LEU A O 1
ATOM 890 N N . LEU A 1 113 ? -5.937 5.432 6.892 1.00 91.00 113 LEU A N 1
ATOM 891 C CA . LEU A 1 113 ? -6.424 5.073 8.225 1.00 91.00 113 LEU A CA 1
ATOM 892 C C . LEU A 1 113 ? -7.917 5.377 8.387 1.00 91.00 113 LEU A C 1
ATOM 894 O O . LEU A 1 113 ? -8.656 4.538 8.891 1.00 91.00 113 LEU A O 1
ATOM 898 N N . VAL A 1 114 ? -8.384 6.523 7.882 1.00 91.50 114 VAL A N 1
ATOM 899 C CA . VAL A 1 114 ? -9.820 6.862 7.881 1.00 91.50 114 VAL A CA 1
ATOM 900 C C . VAL A 1 114 ? -10.621 5.838 7.078 1.00 91.50 114 VAL A C 1
ATOM 902 O O . VAL A 1 114 ? -11.639 5.335 7.544 1.00 91.50 114 VAL A O 1
ATOM 905 N N . LYS A 1 115 ? -10.143 5.486 5.878 1.00 91.50 115 LYS A N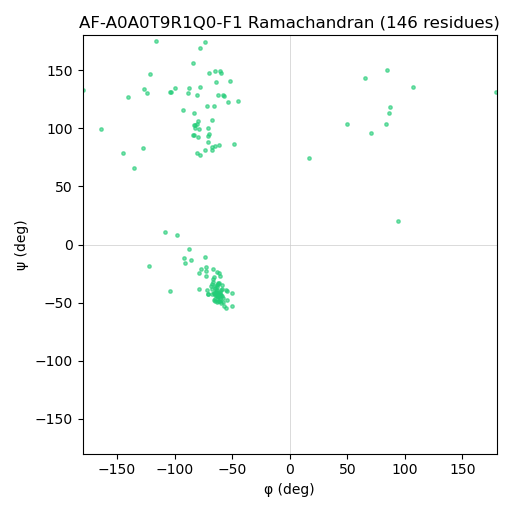 1
ATOM 906 C CA . LYS A 1 115 ? -10.781 4.466 5.041 1.00 91.50 115 LYS A CA 1
ATOM 907 C C . LYS A 1 115 ? -10.824 3.115 5.752 1.00 91.50 115 LYS A C 1
ATOM 909 O O . LYS A 1 115 ? -11.842 2.444 5.694 1.00 91.50 115 LYS A O 1
ATOM 914 N N . LEU A 1 116 ? -9.758 2.730 6.444 1.00 92.00 116 LEU A N 1
ATOM 915 C CA . LEU A 1 116 ? -9.719 1.488 7.207 1.00 92.00 116 LEU A CA 1
ATOM 916 C C . LEU A 1 116 ? -10.774 1.440 8.317 1.00 92.00 116 LEU A C 1
ATOM 918 O O . LEU A 1 116 ? -11.414 0.402 8.462 1.00 92.00 116 LEU A O 1
ATOM 922 N N . GLN A 1 117 ? -10.979 2.533 9.057 1.00 90.88 117 GLN A N 1
ATOM 923 C CA . GLN A 1 117 ? -12.013 2.586 10.097 1.00 90.88 117 GLN A CA 1
ATOM 924 C C . GLN A 1 117 ? -13.403 2.372 9.489 1.00 90.88 117 GLN A C 1
ATOM 926 O O . GLN A 1 117 ? -14.091 1.435 9.876 1.00 90.88 117 GLN A O 1
ATOM 931 N N . LEU A 1 118 ? -13.729 3.092 8.407 1.00 91.00 118 LEU A N 1
ATOM 932 C CA . LEU A 1 118 ? -14.990 2.897 7.678 1.00 91.00 118 LEU A CA 1
ATOM 933 C C . LEU A 1 118 ? -15.202 1.442 7.225 1.00 91.00 118 LEU A C 1
ATOM 935 O O . LEU A 1 118 ? -16.312 0.923 7.301 1.00 91.00 118 LEU A O 1
ATOM 939 N N . TYR A 1 119 ? -14.144 0.766 6.767 1.00 89.25 119 TYR A N 1
ATOM 940 C CA . TYR A 1 119 ? -14.216 -0.650 6.387 1.00 89.25 119 TYR A CA 1
ATOM 941 C C . TYR A 1 119 ? -14.462 -1.577 7.587 1.00 89.25 119 TYR A C 1
ATOM 943 O O . TYR A 1 119 ? -15.134 -2.597 7.436 1.00 89.25 119 TYR A O 1
ATOM 951 N N . ARG A 1 120 ? -13.926 -1.255 8.770 1.00 90.19 120 ARG A N 1
ATOM 952 C CA . ARG A 1 120 ? -14.190 -2.010 10.003 1.00 90.19 120 ARG A CA 1
ATOM 953 C C . ARG A 1 120 ? -15.610 -1.809 10.500 1.00 90.19 120 ARG A C 1
ATOM 955 O O . ARG A 1 120 ? -16.237 -2.793 10.883 1.00 90.19 120 ARG A O 1
ATOM 962 N N . ASP A 1 121 ? -16.112 -0.580 10.462 1.00 88.94 121 ASP A N 1
ATOM 963 C CA . ASP A 1 121 ? -17.492 -0.256 10.824 1.00 88.94 121 ASP A CA 1
ATOM 964 C C . ASP A 1 121 ? -18.483 -0.986 9.909 1.00 88.94 121 ASP A C 1
ATOM 966 O O . ASP A 1 121 ? -19.386 -1.669 10.390 1.00 88.94 121 ASP A O 1
ATOM 970 N N . GLU A 1 122 ? -18.270 -0.925 8.589 1.00 88.38 122 GLU A N 1
ATOM 971 C CA .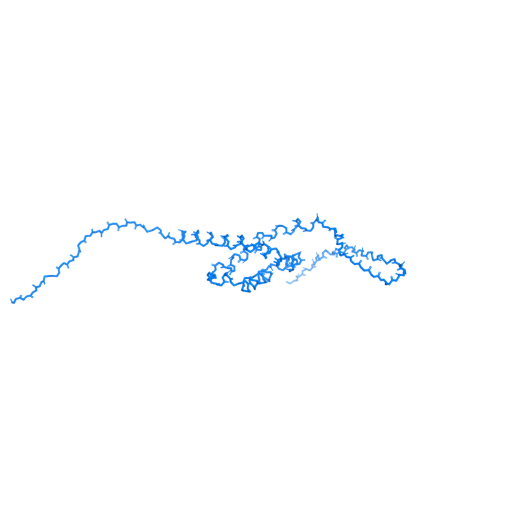 GLU A 1 122 ? -19.103 -1.628 7.605 1.00 88.38 122 GLU A CA 1
ATOM 972 C C . GLU A 1 122 ? -19.075 -3.145 7.828 1.00 88.38 122 GLU A C 1
ATOM 974 O O . GLU A 1 122 ? -20.117 -3.795 7.823 1.00 88.38 122 GLU A O 1
ATOM 979 N N . ARG A 1 123 ? -17.893 -3.721 8.089 1.00 85.38 123 ARG A N 1
ATOM 980 C CA . ARG A 1 123 ? -17.767 -5.151 8.392 1.00 85.38 123 ARG A CA 1
ATOM 981 C C . ARG A 1 123 ? -18.481 -5.523 9.689 1.00 85.38 123 ARG A C 1
ATOM 983 O O . ARG A 1 123 ? -19.168 -6.535 9.715 1.00 85.38 123 ARG A O 1
ATOM 990 N N . SER A 1 124 ? -18.337 -4.718 10.737 1.00 83.56 124 SER A N 1
ATOM 991 C CA . SER A 1 124 ? -18.979 -4.963 12.036 1.00 83.56 124 SER A CA 1
ATOM 992 C C . SER A 1 124 ? -20.501 -4.882 11.926 1.00 83.56 124 SER A C 1
ATOM 994 O O . SER A 1 124 ? -21.207 -5.666 12.546 1.00 83.56 124 SER A O 1
ATOM 996 N N . ARG A 1 125 ? -21.007 -3.974 11.085 1.00 81.12 125 ARG A N 1
ATOM 997 C CA . ARG A 1 125 ? -22.432 -3.842 10.775 1.00 81.12 125 ARG A CA 1
ATOM 998 C C . ARG A 1 125 ? -22.959 -4.986 9.907 1.00 81.12 125 ARG A C 1
ATOM 1000 O O . ARG A 1 125 ? -24.080 -5.427 10.113 1.00 81.12 125 ARG A O 1
ATOM 1007 N N . ALA A 1 126 ? -22.180 -5.456 8.935 1.00 77.44 126 ALA A N 1
ATOM 1008 C CA . ALA A 1 126 ? -22.556 -6.584 8.080 1.00 77.44 126 ALA A CA 1
ATOM 1009 C C . ALA A 1 126 ? -22.492 -7.934 8.813 1.00 77.44 126 ALA A C 1
ATOM 1011 O O . ALA A 1 126 ? -23.194 -8.873 8.443 1.00 77.44 126 ALA A O 1
ATOM 1012 N N . GLU A 1 127 ? -21.640 -8.029 9.834 1.00 66.50 127 GLU A N 1
ATOM 1013 C CA . GLU A 1 127 ? -21.518 -9.184 10.723 1.00 66.50 127 GLU A CA 1
ATOM 1014 C C . GLU A 1 127 ? -22.490 -9.104 11.913 1.00 66.50 127 GLU A C 1
ATOM 1016 O O . GLU A 1 127 ? -22.582 -10.073 12.662 1.00 66.50 127 GLU A O 1
ATOM 1021 N N . GLU A 1 128 ? -23.256 -8.008 12.065 1.00 55.81 128 GLU A N 1
ATOM 1022 C CA . GLU A 1 128 ? -24.413 -7.974 12.962 1.00 55.81 128 GLU A CA 1
ATOM 1023 C C . GLU A 1 128 ? -25.475 -8.921 12.381 1.00 55.81 128 GLU A C 1
ATOM 1025 O O . GLU A 1 128 ? -26.061 -8.641 11.327 1.00 55.81 128 GLU A O 1
ATOM 1030 N N . PRO A 1 129 ? -25.687 -10.097 12.995 1.00 54.44 129 PRO A N 1
ATOM 1031 C CA . PRO A 1 129 ? -26.655 -11.037 12.484 1.00 54.44 129 PRO A CA 1
ATOM 1032 C C . PRO A 1 129 ? -28.031 -10.400 12.608 1.00 54.44 129 PRO A C 1
ATOM 1034 O O . PRO A 1 129 ? -28.314 -9.672 13.555 1.00 54.44 129 PRO A O 1
ATOM 1037 N N . ALA A 1 130 ? -28.909 -10.758 11.681 1.00 51.50 130 ALA A N 1
ATOM 1038 C CA . ALA A 1 130 ? -30.341 -10.718 11.885 1.00 51.50 130 ALA A CA 1
ATOM 1039 C C . ALA A 1 130 ? -30.698 -11.396 13.225 1.00 51.50 130 ALA A C 1
ATOM 1041 O O . ALA A 1 130 ? -30.991 -12.589 13.278 1.00 51.50 130 ALA A O 1
ATOM 1042 N N . ALA A 1 131 ? -30.661 -10.643 14.323 1.00 48.22 131 ALA A N 1
ATOM 1043 C CA . ALA A 1 131 ? -31.312 -10.999 15.561 1.00 48.22 131 ALA A CA 1
ATOM 1044 C C . ALA A 1 131 ? -32.808 -10.845 15.291 1.00 48.22 131 ALA A C 1
ATOM 1046 O O . ALA A 1 131 ? -33.395 -9.773 15.445 1.00 48.22 131 ALA A O 1
ATOM 1047 N N . LEU A 1 132 ? -33.411 -11.928 14.797 1.00 48.62 132 LEU A N 1
ATOM 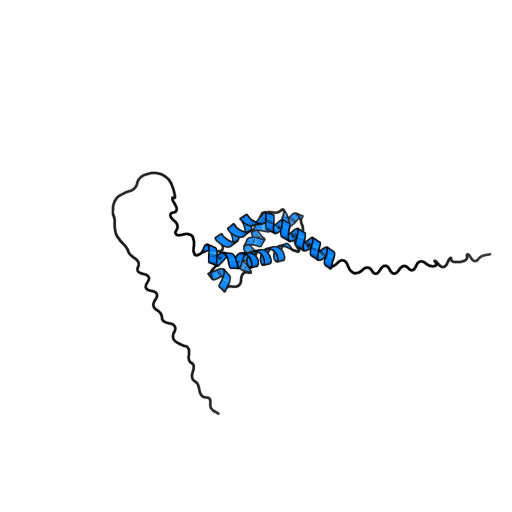1048 C CA . LEU A 1 132 ? -34.848 -12.138 14.870 1.00 48.62 132 LEU A CA 1
ATOM 1049 C C . LEU A 1 132 ? -35.306 -11.790 16.295 1.00 48.62 132 LEU A C 1
ATOM 1051 O O . LEU A 1 132 ? -34.781 -12.359 17.256 1.00 48.62 132 LEU A O 1
ATOM 1055 N N . PRO A 1 133 ? -36.265 -10.868 16.472 1.00 54.25 133 PRO A N 1
ATOM 1056 C CA . PRO A 1 133 ? -36.893 -10.677 17.759 1.00 54.25 133 PRO A CA 1
ATOM 1057 C C . PRO A 1 133 ? -37.953 -11.769 17.915 1.00 54.25 133 PRO A C 1
ATOM 1059 O O . PRO A 1 133 ? -39.136 -11.497 17.718 1.00 54.25 133 PRO A O 1
ATOM 1062 N N . ASP A 1 134 ? -37.556 -12.994 18.258 1.00 49.88 134 ASP A N 1
ATOM 1063 C CA . ASP A 1 134 ? -38.521 -13.984 18.735 1.00 49.88 134 ASP A CA 1
ATOM 1064 C C . ASP A 1 134 ? -38.836 -13.688 20.198 1.00 49.88 134 ASP A C 1
ATOM 1066 O O . ASP A 1 134 ? -38.078 -13.915 21.142 1.00 49.88 134 ASP A O 1
ATOM 1070 N N . LYS A 1 135 ? -39.977 -13.025 20.334 1.00 59.56 135 LYS A N 1
ATOM 1071 C CA . LYS A 1 135 ? -40.589 -12.600 21.576 1.00 59.56 135 LYS A CA 1
ATOM 1072 C C . LYS A 1 135 ? -41.361 -13.794 22.117 1.00 59.56 135 LYS A C 1
ATOM 1074 O O . LYS A 1 135 ? -42.525 -13.951 21.782 1.00 59.56 135 LYS A O 1
ATOM 1079 N N . GLU A 1 136 ? -40.759 -14.582 22.995 1.00 51.59 136 GLU A N 1
ATOM 1080 C CA . GLU A 1 136 ? -41.520 -15.498 23.848 1.00 51.59 136 GLU A CA 1
ATOM 1081 C C . GLU A 1 136 ? -41.138 -15.277 25.313 1.00 51.59 136 GLU A C 1
ATOM 1083 O O . GLU A 1 136 ? -40.315 -15.956 25.919 1.00 51.59 136 GLU A O 1
ATOM 1088 N N . HIS A 1 137 ? -41.788 -14.265 25.893 1.00 51.59 137 HIS A N 1
ATOM 1089 C CA . HIS A 1 137 ? -42.249 -14.381 27.270 1.00 51.59 137 HIS A CA 1
ATOM 1090 C C . HIS A 1 137 ? -43.168 -15.607 27.346 1.00 51.59 137 HIS A C 1
ATOM 1092 O O . HIS A 1 137 ? -44.124 -15.647 26.581 1.00 51.59 137 HIS A O 1
ATOM 1098 N N . ILE A 1 138 ? -42.932 -16.535 28.279 1.00 49.09 138 ILE A N 1
ATOM 1099 C CA . ILE A 1 138 ? -43.920 -17.041 29.253 1.00 49.09 138 ILE A CA 1
ATOM 1100 C C . ILE A 1 138 ? -43.276 -18.124 30.145 1.00 49.09 138 ILE A C 1
ATOM 1102 O O . ILE A 1 138 ? -42.684 -19.086 29.675 1.00 49.09 138 ILE A O 1
ATOM 1106 N N . ALA A 1 139 ? -43.492 -17.940 31.452 1.00 45.00 139 ALA A N 1
ATOM 1107 C CA . ALA A 1 139 ? -43.464 -18.917 32.544 1.00 45.00 139 ALA A CA 1
ATOM 1108 C C . ALA A 1 139 ? -42.118 -19.527 32.986 1.00 45.00 139 ALA A C 1
ATOM 1110 O O . ALA A 1 139 ? -41.694 -20.596 32.562 1.00 45.00 139 ALA A O 1
ATOM 1111 N N . GLN A 1 140 ? -41.554 -18.908 34.026 1.00 51.97 140 GLN A N 1
ATOM 1112 C CA . GLN A 1 140 ? -40.809 -19.623 35.063 1.00 51.97 140 GLN A CA 1
ATOM 1113 C C . GLN A 1 140 ? -41.732 -20.679 35.714 1.00 51.97 140 GLN A C 1
ATOM 1115 O O . GLN A 1 140 ? -42.821 -20.303 36.158 1.00 51.97 140 GLN A O 1
ATOM 1120 N N . PRO A 1 141 ? -41.348 -21.962 35.841 1.00 48.09 141 PRO A N 1
ATOM 1121 C CA . PRO A 1 141 ? -42.053 -22.877 36.725 1.00 48.09 141 PRO A CA 1
ATOM 1122 C C . PRO A 1 141 ? -41.576 -22.630 38.161 1.00 48.09 141 PRO A C 1
ATOM 1124 O O . PRO A 1 141 ? -40.454 -22.966 38.538 1.00 48.09 141 PRO A O 1
ATOM 1127 N N . ILE A 1 142 ? -42.437 -22.003 38.961 1.00 51.50 142 ILE A N 1
ATOM 1128 C CA . ILE A 1 142 ? -42.256 -21.865 40.407 1.00 51.50 142 ILE A CA 1
ATOM 1129 C C . ILE A 1 142 ? -42.345 -23.266 41.026 1.00 51.50 142 ILE A C 1
ATOM 1131 O O . ILE A 1 142 ? -43.358 -23.954 40.910 1.00 51.50 142 ILE A O 1
ATOM 1135 N N . LEU A 1 143 ? -41.255 -23.675 41.672 1.00 53.84 143 LEU A N 1
ATOM 1136 C CA . LEU A 1 143 ? -41.139 -24.867 42.506 1.00 53.84 143 LEU A CA 1
ATOM 1137 C C . LEU A 1 143 ? -42.098 -24.747 43.714 1.00 53.84 143 LEU A C 1
ATOM 1139 O O . LEU A 1 143 ? -42.030 -23.728 44.407 1.00 53.84 143 LEU A O 1
ATOM 1143 N N . PRO A 1 144 ? -42.963 -25.728 44.032 1.00 69.25 144 PRO A N 1
ATOM 1144 C CA . PRO A 1 144 ? -43.690 -25.699 45.297 1.00 69.25 144 PRO A CA 1
ATOM 1145 C C . PRO A 1 144 ? -42.775 -26.159 46.451 1.00 69.25 144 PRO A C 1
ATOM 1147 O O . PRO A 1 144 ? -42.080 -27.170 46.305 1.00 69.25 144 PRO A O 1
ATOM 1150 N N . PRO A 1 145 ? -42.766 -25.472 47.610 1.00 62.91 145 PRO A N 1
ATOM 1151 C CA . PRO A 1 145 ? -42.123 -25.991 48.808 1.00 62.91 145 PRO A CA 1
ATOM 1152 C C . PRO A 1 145 ? -42.958 -27.149 49.368 1.00 62.91 145 PRO A C 1
ATOM 1154 O O . PRO A 1 145 ? -44.127 -26.981 49.713 1.00 62.91 145 PRO A O 1
ATOM 1157 N N . ALA A 1 146 ? -42.354 -28.332 49.441 1.00 58.00 146 ALA A N 1
ATOM 1158 C CA . ALA A 1 146 ? -42.861 -29.432 50.251 1.00 58.00 146 ALA A CA 1
ATOM 1159 C C . ALA A 1 146 ? -42.383 -29.271 51.705 1.00 58.00 146 ALA A C 1
ATOM 1161 O O . ALA A 1 146 ? -41.307 -28.707 51.910 1.00 58.00 146 ALA A O 1
ATOM 1162 N N . ILE A 1 147 ? -43.137 -29.875 52.642 1.00 46.47 147 ILE A N 1
ATOM 1163 C CA . ILE A 1 147 ? -42.912 -30.081 54.100 1.00 46.47 147 ILE A CA 1
ATOM 1164 C C . ILE A 1 147 ? -43.825 -29.169 54.950 1.00 46.47 147 ILE A C 1
ATOM 1166 O O . ILE A 1 147 ? -43.946 -27.985 54.626 1.00 46.47 147 ILE A O 1
ATOM 1170 N N . PRO A 1 148 ? -44.474 -29.663 56.030 1.00 61.09 148 PRO A N 1
ATOM 1171 C CA . PRO A 1 148 ? -44.164 -30.855 56.844 1.00 61.09 148 PRO A CA 1
ATOM 1172 C C . PRO A 1 148 ? -44.970 -32.130 56.597 1.00 61.09 148 PRO A C 1
ATOM 1174 O O . PRO A 1 148 ? -46.159 -32.040 56.227 1.00 61.09 148 PRO A O 1
#

Radius of gyration: 31.36 Å; Cα contacts (8 Å, |Δi|>4): 45; chains: 1; bounding box: 82×72×91 Å